Protein AF-A0A1C5QU44-F1 (afdb_monomer_lite)

pLDDT: mean 76.38, std 22.21, range [32.97, 97.38]

Secondary structure (DSSP, 8-state):
--GGGSPPEEEEEEESS-SSSS--SEEEEE-B-SS-TT-B----EEEEEEETT-S-GGGS-HHHHHHHHHHHHTTS--SS-----S----------PPPP---

Sequence (103 aa):
MDFNALGDTYIIIIAPFDLFGEGRYQYTFEMRCKENPEISLEDGAVRIFLNTRSQNPQDVSPELVELLSFIEHTNQTPADGTAQRSGNFSGRYHRSSPVKKSG

Structure (mmCIF, N/CA/C/O backbone):
data_AF-A0A1C5QU44-F1
#
_entry.id   AF-A0A1C5QU44-F1
#
loop_
_atom_site.group_PDB
_atom_site.id
_atom_site.type_symbol
_atom_site.label_atom_id
_atom_site.label_alt_id
_atom_site.label_comp_id
_atom_site.label_asym_id
_atom_site.label_entity_id
_atom_site.label_seq_id
_atom_site.pdbx_PDB_ins_code
_atom_site.Cartn_x
_atom_site.Cartn_y
_atom_site.Cartn_z
_atom_site.occupancy
_atom_site.B_iso_or_equiv
_atom_site.auth_seq_id
_atom_site.auth_comp_id
_atom_site.auth_asym_id
_atom_site.auth_atom_id
_atom_site.pdbx_PDB_model_num
ATOM 1 N N . MET A 1 1 ? -22.433 -0.679 16.951 1.00 51.59 1 MET A N 1
ATOM 2 C CA . MET A 1 1 ? -22.301 -0.846 15.491 1.00 51.59 1 MET A CA 1
ATOM 3 C C . MET A 1 1 ? -21.064 -1.684 15.299 1.00 51.59 1 MET A C 1
ATOM 5 O O . MET A 1 1 ? -20.034 -1.294 15.830 1.00 51.59 1 MET A O 1
ATOM 9 N N . ASP A 1 2 ? -21.197 -2.855 14.690 1.00 58.00 2 ASP A N 1
ATOM 10 C CA . ASP A 1 2 ? -20.045 -3.703 14.395 1.00 58.00 2 ASP A CA 1
ATOM 11 C C . ASP A 1 2 ? -19.457 -3.228 13.066 1.00 58.00 2 ASP A C 1
ATOM 13 O O . ASP A 1 2 ? -20.002 -3.519 12.002 1.00 58.00 2 ASP A O 1
ATOM 17 N N . PHE A 1 3 ? -18.430 -2.379 13.130 1.00 57.16 3 PHE A N 1
ATOM 18 C CA . PHE A 1 3 ? -17.784 -1.843 11.929 1.00 57.16 3 PHE A CA 1
ATOM 19 C C . PHE A 1 3 ? -17.030 -2.932 11.148 1.00 57.16 3 PHE A C 1
ATOM 21 O O . PHE A 1 3 ? -16.823 -2.764 9.951 1.00 57.16 3 PHE A O 1
ATOM 28 N N . ASN A 1 4 ? -16.771 -4.089 11.773 1.00 57.12 4 ASN A N 1
ATOM 29 C CA . ASN A 1 4 ? -16.200 -5.276 11.131 1.00 57.12 4 ASN A CA 1
ATOM 30 C C . ASN A 1 4 ? -17.175 -5.976 10.166 1.00 57.12 4 ASN A C 1
ATOM 32 O O . ASN A 1 4 ? -16.798 -6.912 9.467 1.00 57.12 4 ASN A O 1
ATOM 36 N N . ALA A 1 5 ? -18.453 -5.575 10.142 1.00 57.09 5 ALA A N 1
ATOM 37 C CA . ALA A 1 5 ? -19.452 -6.158 9.245 1.00 57.09 5 ALA A CA 1
ATOM 38 C C . ALA A 1 5 ? -19.367 -5.620 7.801 1.00 57.09 5 ALA A C 1
ATOM 40 O O . ALA A 1 5 ? -20.082 -6.109 6.922 1.00 57.09 5 ALA A O 1
ATOM 41 N N . LEU A 1 6 ? -18.528 -4.610 7.544 1.00 62.38 6 LEU A N 1
ATOM 42 C CA . LEU A 1 6 ? -18.171 -4.173 6.196 1.00 62.38 6 LEU A CA 1
ATOM 43 C C . LEU A 1 6 ? -17.055 -5.093 5.689 1.00 62.38 6 LEU A C 1
ATOM 45 O O . LEU A 1 6 ? -16.002 -5.186 6.304 1.00 62.38 6 LEU A O 1
ATOM 49 N N . GLY A 1 7 ? -17.309 -5.831 4.606 1.00 69.94 7 GLY A N 1
ATOM 50 C CA . GLY A 1 7 ? -16.328 -6.776 4.068 1.00 69.94 7 GLY A CA 1
ATOM 51 C C . GLY A 1 7 ? -15.039 -6.090 3.610 1.00 69.94 7 GLY A C 1
ATOM 52 O O . GLY A 1 7 ? -15.071 -4.938 3.163 1.00 69.94 7 GLY A O 1
ATOM 53 N N . ASP A 1 8 ? -13.931 -6.832 3.670 1.00 82.62 8 ASP A N 1
ATOM 54 C CA . ASP A 1 8 ? -12.615 -6.366 3.231 1.00 82.62 8 ASP A CA 1
ATOM 55 C C . ASP A 1 8 ? -12.702 -5.738 1.834 1.00 82.62 8 ASP A C 1
ATOM 57 O O . ASP A 1 8 ? -13.075 -6.385 0.849 1.00 82.62 8 ASP A O 1
ATOM 61 N N . THR A 1 9 ? -12.382 -4.448 1.748 1.00 87.75 9 THR A N 1
ATOM 62 C CA . THR A 1 9 ? -12.519 -3.658 0.524 1.00 87.75 9 THR A CA 1
ATOM 63 C C . THR A 1 9 ? -11.172 -3.071 0.147 1.00 87.75 9 THR A C 1
ATOM 65 O O . THR A 1 9 ? -10.630 -2.227 0.858 1.00 87.75 9 THR A O 1
ATOM 68 N N . TYR A 1 10 ? -10.663 -3.465 -1.020 1.00 91.62 10 TYR A N 1
ATOM 69 C CA . TYR A 1 10 ? -9.398 -2.974 -1.557 1.00 91.62 10 TYR A CA 1
ATOM 70 C C . TYR A 1 10 ? -9.638 -2.035 -2.736 1.00 91.62 10 TYR A C 1
ATOM 72 O O . TYR A 1 10 ? -10.233 -2.418 -3.743 1.00 91.62 10 TYR A O 1
ATOM 80 N N . ILE A 1 11 ? -9.129 -0.810 -2.636 1.00 93.62 11 ILE A N 1
ATOM 81 C CA . ILE A 1 11 ? -9.081 0.142 -3.749 1.00 93.62 11 ILE A CA 1
ATOM 82 C C . ILE A 1 11 ? -7.626 0.265 -4.186 1.00 93.62 11 ILE A C 1
ATOM 84 O O . ILE A 1 11 ? -6.798 0.767 -3.428 1.00 93.62 11 ILE A O 1
ATOM 88 N N . ILE A 1 12 ? -7.324 -0.176 -5.408 1.00 96.38 12 ILE A N 1
ATOM 89 C CA . ILE A 1 12 ? -5.985 -0.083 -5.997 1.00 96.38 12 ILE A CA 1
ATOM 90 C C . ILE A 1 12 ? -5.976 1.042 -7.029 1.00 96.38 12 ILE A C 1
ATOM 92 O O . ILE A 1 12 ? -6.750 1.028 -7.985 1.00 96.38 12 ILE A O 1
ATOM 96 N N . ILE A 1 13 ? -5.087 2.012 -6.839 1.00 96.88 13 ILE A N 1
ATOM 97 C CA . ILE A 1 13 ? -4.873 3.138 -7.746 1.00 96.88 13 ILE A CA 1
ATOM 98 C C . ILE A 1 13 ? -3.469 3.009 -8.318 1.00 96.88 13 ILE A C 1
ATOM 100 O O . ILE A 1 13 ? -2.500 2.961 -7.568 1.00 96.88 13 ILE A O 1
ATOM 104 N N . ILE A 1 14 ? -3.356 2.971 -9.643 1.00 95.69 14 ILE A N 1
ATOM 105 C CA . ILE A 1 14 ? -2.074 2.886 -10.346 1.00 95.69 14 ILE A CA 1
ATOM 106 C C . ILE A 1 14 ? -1.813 4.231 -11.014 1.00 95.69 14 ILE A C 1
ATOM 108 O O . ILE A 1 14 ? -2.650 4.713 -11.777 1.00 95.69 14 ILE A O 1
ATOM 112 N N . ALA A 1 15 ? -0.670 4.843 -10.714 1.00 95.38 15 ALA A N 1
ATOM 113 C CA . ALA A 1 15 ? -0.301 6.162 -11.204 1.00 95.38 15 ALA A CA 1
ATOM 114 C C . ALA A 1 15 ? 1.083 6.144 -11.875 1.00 95.38 15 ALA A C 1
ATOM 116 O O . ALA A 1 15 ? 2.007 5.506 -11.363 1.00 95.38 15 ALA A O 1
ATOM 117 N N . PRO A 1 16 ? 1.267 6.905 -12.972 1.00 93.94 16 PRO A N 1
ATOM 118 C CA . PRO A 1 16 ? 2.556 7.052 -13.639 1.00 93.94 16 PRO A CA 1
ATOM 119 C C . PRO A 1 16 ? 3.481 8.069 -12.952 1.00 93.94 16 PRO A C 1
ATOM 121 O O . PRO A 1 16 ? 4.374 8.647 -13.569 1.00 93.94 16 PRO A O 1
ATOM 124 N N . PHE A 1 17 ? 3.239 8.377 -11.683 1.00 93.62 17 PHE A N 1
ATOM 125 C CA . PHE A 1 17 ? 4.030 9.311 -10.896 1.00 93.62 17 PHE A CA 1
ATOM 126 C C . PHE A 1 17 ? 3.846 9.028 -9.410 1.00 93.62 17 PHE A C 1
ATOM 128 O O . PHE A 1 17 ? 2.884 8.386 -8.986 1.00 93.62 17 PHE A O 1
ATOM 135 N N . ASP A 1 18 ? 4.783 9.537 -8.621 1.00 94.44 18 ASP A N 1
ATOM 136 C CA . ASP A 1 18 ? 4.734 9.429 -7.175 1.00 94.44 18 ASP A CA 1
ATOM 137 C C . ASP A 1 18 ? 3.714 10.415 -6.591 1.00 94.44 18 ASP A C 1
ATOM 139 O O . ASP A 1 18 ? 3.896 11.630 -6.661 1.00 94.44 18 ASP A O 1
ATOM 143 N N . LEU A 1 19 ? 2.632 9.881 -6.024 1.00 93.44 19 LEU A N 1
ATOM 144 C CA . LEU A 1 19 ? 1.560 10.668 -5.414 1.00 93.44 19 LEU A CA 1
ATOM 145 C C . LEU A 1 19 ? 1.953 11.302 -4.075 1.00 93.44 19 LEU A C 1
ATOM 147 O O . LEU A 1 19 ? 1.331 12.286 -3.678 1.00 93.44 19 LEU A O 1
ATOM 151 N N . PHE A 1 20 ? 2.951 10.750 -3.381 1.00 95.06 20 PHE A N 1
ATOM 152 C CA . PHE A 1 20 ? 3.297 11.149 -2.012 1.00 95.06 20 PHE A CA 1
ATOM 153 C C . PHE A 1 20 ? 4.737 11.654 -1.871 1.00 95.06 20 PHE A C 1
ATOM 155 O O . PHE A 1 20 ? 5.062 12.262 -0.858 1.00 95.06 20 PHE A O 1
ATOM 162 N N . GLY A 1 21 ? 5.577 11.462 -2.888 1.00 94.00 21 GLY A N 1
ATOM 163 C CA . GLY A 1 21 ? 6.929 12.023 -2.965 1.00 94.00 21 GLY A CA 1
ATOM 164 C C . GLY A 1 21 ? 7.994 11.249 -2.183 1.00 94.00 21 GLY A C 1
ATOM 165 O O . GLY A 1 21 ? 9.084 11.773 -1.972 1.00 94.00 21 GLY A O 1
ATOM 166 N N . GLU A 1 22 ? 7.702 10.017 -1.763 1.00 93.25 22 GLU A N 1
ATOM 167 C CA . GLU A 1 22 ? 8.611 9.181 -0.953 1.00 93.25 22 GLU A CA 1
ATOM 168 C C . GLU A 1 22 ? 9.394 8.145 -1.786 1.00 93.25 22 GLU A C 1
ATOM 170 O O . GLU A 1 22 ? 10.121 7.316 -1.243 1.00 93.25 22 GLU A O 1
ATOM 175 N N . GLY A 1 23 ? 9.220 8.132 -3.107 1.00 92.75 23 GLY A N 1
ATOM 176 C CA . GLY A 1 23 ? 9.919 7.239 -4.027 1.00 92.75 23 GLY A CA 1
ATOM 177 C C . GLY A 1 23 ? 9.594 5.757 -3.823 1.00 92.75 23 GLY A C 1
ATOM 178 O O . GLY A 1 23 ? 10.477 4.916 -4.003 1.00 92.75 23 GLY A O 1
ATOM 179 N N . ARG A 1 24 ? 8.363 5.408 -3.417 1.00 93.81 24 ARG A N 1
ATOM 180 C CA . ARG A 1 24 ? 7.946 4.010 -3.191 1.00 93.81 24 ARG A CA 1
ATOM 181 C C . ARG A 1 24 ? 7.143 3.465 -4.361 1.00 93.81 24 ARG A C 1
ATOM 183 O O . ARG A 1 24 ? 6.418 4.196 -5.029 1.00 93.81 24 ARG A O 1
ATOM 190 N N . TYR A 1 25 ? 7.276 2.159 -4.597 1.00 95.50 25 TYR A N 1
ATOM 191 C CA . TYR A 1 25 ? 6.429 1.428 -5.547 1.00 95.50 25 TYR A CA 1
ATOM 192 C C . TYR A 1 25 ? 4.995 1.282 -5.045 1.00 95.50 25 TYR A C 1
ATOM 194 O O . TYR A 1 25 ? 4.071 1.297 -5.850 1.00 95.50 25 TYR A O 1
ATOM 202 N N . GLN A 1 26 ? 4.821 1.153 -3.729 1.00 95.69 26 GLN A N 1
ATOM 203 C CA . GLN A 1 26 ? 3.539 0.897 -3.097 1.00 95.69 26 GLN A CA 1
ATOM 204 C C . GLN A 1 26 ? 3.371 1.757 -1.846 1.00 95.69 26 GLN A C 1
ATOM 206 O O . GLN A 1 26 ? 4.276 1.852 -1.016 1.00 95.69 26 GLN A O 1
ATOM 211 N N . TYR A 1 27 ? 2.174 2.314 -1.691 1.00 96.31 27 TYR A N 1
ATOM 212 C CA . TYR A 1 27 ? 1.694 2.912 -0.453 1.00 96.31 27 TYR A CA 1
ATOM 213 C C . TYR A 1 27 ? 0.397 2.227 -0.049 1.00 96.31 27 TYR A C 1
ATOM 215 O O . TYR A 1 27 ? -0.546 2.195 -0.837 1.00 96.31 27 TYR A O 1
AT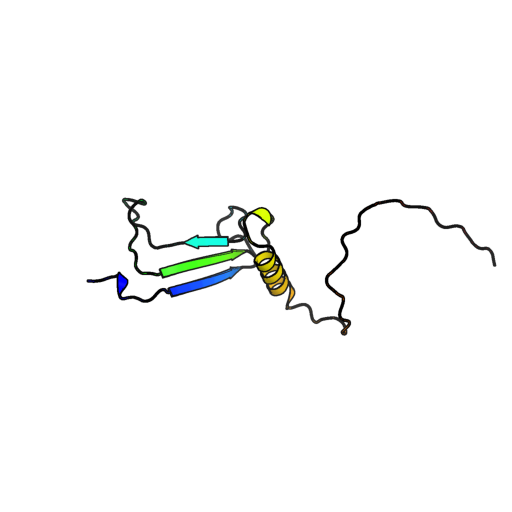OM 223 N N . THR A 1 28 ? 0.341 1.711 1.173 1.00 95.50 28 THR A N 1
ATOM 224 C CA . THR A 1 28 ? -0.866 1.098 1.732 1.00 95.50 28 THR A CA 1
ATOM 225 C C . THR A 1 28 ? -1.404 1.988 2.839 1.00 95.50 28 THR A C 1
ATOM 227 O O . THR A 1 28 ? -0.680 2.334 3.772 1.00 95.50 28 THR A O 1
ATOM 230 N N . PHE A 1 29 ? -2.677 2.350 2.738 1.00 94.38 29 PHE A N 1
ATOM 231 C CA . PHE A 1 29 ? -3.381 3.156 3.721 1.00 94.38 29 PHE A CA 1
ATOM 232 C C . PHE A 1 29 ? -4.574 2.394 4.277 1.00 94.38 29 PHE A C 1
ATOM 234 O O . PHE A 1 29 ? -5.336 1.773 3.537 1.00 94.38 29 PHE A O 1
ATOM 241 N N . GLU A 1 30 ? -4.754 2.539 5.582 1.00 92.81 30 GLU A N 1
ATOM 242 C CA . GLU A 1 30 ? -5.889 2.049 6.359 1.00 92.81 30 GLU A CA 1
ATOM 243 C C . GLU A 1 30 ? -6.489 3.228 7.128 1.00 92.81 30 GLU A C 1
ATOM 245 O O . GLU A 1 30 ? -5.830 4.258 7.332 1.00 92.81 30 GLU A O 1
ATOM 250 N N . MET A 1 31 ? -7.736 3.084 7.569 1.00 90.00 31 MET A N 1
ATOM 251 C CA . MET A 1 31 ? -8.429 4.109 8.344 1.00 90.00 31 MET A CA 1
ATOM 252 C C . MET A 1 31 ? -7.890 4.153 9.781 1.00 90.00 31 MET A C 1
ATOM 254 O O . MET A 1 31 ? -8.248 3.334 10.624 1.00 90.00 31 MET A O 1
ATOM 258 N N . ARG A 1 32 ? -7.033 5.139 10.068 1.00 91.94 32 ARG A N 1
ATOM 259 C CA . ARG A 1 32 ? -6.507 5.420 11.415 1.00 91.94 32 ARG A CA 1
ATOM 260 C C . ARG A 1 32 ? -7.160 6.656 12.027 1.00 91.94 32 ARG A C 1
ATOM 262 O O . ARG A 1 32 ? -7.493 7.609 11.318 1.00 91.94 32 ARG A O 1
ATOM 269 N N . CYS A 1 33 ? -7.319 6.648 13.349 1.00 92.50 33 CYS A N 1
ATOM 270 C CA . CYS A 1 33 ? -7.773 7.812 14.104 1.00 92.50 33 CYS A CA 1
ATOM 271 C C . CYS A 1 33 ? -6.742 8.944 13.998 1.00 92.50 33 CYS A C 1
ATOM 273 O O . CYS A 1 33 ? -5.535 8.732 14.112 1.00 92.50 33 CYS A O 1
ATOM 275 N N . LYS A 1 34 ? -7.224 10.168 13.771 1.00 94.44 34 LYS A N 1
ATOM 276 C CA . LYS A 1 34 ? -6.363 11.337 13.575 1.00 94.44 34 LYS A CA 1
ATOM 277 C C . LYS A 1 34 ? -5.756 11.830 14.889 1.00 94.44 34 LYS A C 1
ATOM 279 O O . LYS A 1 34 ? -4.613 12.271 14.909 1.00 94.44 34 LYS A O 1
ATOM 284 N N . GLU A 1 35 ? -6.529 11.784 15.968 1.00 97.19 35 GLU A N 1
ATOM 285 C CA . GLU A 1 35 ? -6.139 12.249 17.299 1.00 97.19 35 GLU A CA 1
ATOM 286 C C . GLU A 1 35 ? -5.199 11.260 17.998 1.00 97.19 35 GLU A C 1
ATOM 288 O O . GLU A 1 35 ? -4.341 11.673 18.776 1.00 97.19 35 GLU A O 1
ATOM 293 N N . ASN A 1 36 ? -5.351 9.964 17.712 1.00 95.19 36 ASN A N 1
ATOM 294 C CA . ASN A 1 36 ? -4.487 8.904 18.216 1.00 95.19 36 ASN A CA 1
ATOM 295 C C . ASN A 1 36 ? -4.195 7.870 17.107 1.00 95.19 36 ASN A C 1
ATOM 297 O O . ASN A 1 36 ? -4.986 6.941 16.927 1.00 95.19 36 ASN A O 1
ATOM 301 N N . PRO A 1 37 ? -3.066 8.001 16.383 1.00 91.31 37 PRO A N 1
ATOM 302 C CA . PRO A 1 37 ? -2.711 7.130 15.257 1.00 91.31 37 PRO A CA 1
ATOM 303 C C . PRO A 1 37 ? -2.541 5.643 15.596 1.00 91.31 37 PRO A C 1
ATOM 305 O O . PRO A 1 37 ? -2.563 4.817 14.686 1.00 91.31 37 PRO A O 1
ATOM 308 N N . GLU A 1 38 ? -2.400 5.298 16.880 1.00 93.88 38 GLU A N 1
ATOM 309 C CA . GLU A 1 38 ? -2.329 3.907 17.347 1.00 93.88 38 GLU A CA 1
ATOM 310 C C . GLU A 1 38 ? -3.691 3.192 17.290 1.00 93.88 38 GLU A C 1
ATOM 312 O O . GLU A 1 38 ? -3.760 1.973 17.422 1.00 93.88 38 GLU A O 1
ATOM 317 N N . ILE A 1 39 ? -4.789 3.934 17.094 1.00 91.88 39 ILE A N 1
ATOM 318 C CA . ILE A 1 39 ? -6.146 3.385 17.000 1.00 91.88 39 ILE A CA 1
ATOM 319 C C . ILE A 1 39 ? -6.553 3.259 15.526 1.00 91.88 39 ILE A C 1
ATOM 321 O O . ILE A 1 39 ? -6.620 4.253 14.796 1.00 91.88 39 ILE A O 1
ATOM 325 N N . SER A 1 40 ? -6.880 2.035 15.105 1.00 88.00 40 SER A N 1
ATOM 326 C CA . SER A 1 40 ? -7.474 1.726 13.797 1.00 88.00 40 SER A CA 1
ATOM 327 C C . SER A 1 40 ? -8.999 1.622 13.899 1.00 88.00 40 SER A C 1
ATOM 329 O O . SER A 1 40 ? -9.522 1.221 14.937 1.00 88.00 40 SER A O 1
ATOM 331 N N . LEU A 1 41 ? -9.717 1.987 12.831 1.00 86.31 41 LEU A N 1
ATOM 332 C CA . LEU A 1 41 ? -11.173 1.801 12.742 1.00 86.31 41 LEU A CA 1
ATOM 333 C C . LEU A 1 41 ? -11.564 0.338 12.437 1.00 86.31 41 LEU A C 1
ATOM 335 O O . LEU A 1 41 ? -12.719 -0.019 12.644 1.00 86.31 41 LEU A O 1
ATOM 339 N N . GLU A 1 42 ? -10.608 -0.485 11.979 1.00 84.81 42 GLU A N 1
ATOM 340 C CA . GLU A 1 42 ? -10.773 -1.918 11.649 1.00 84.81 42 GLU A CA 1
ATOM 341 C C . GLU A 1 42 ? -11.963 -2.224 10.710 1.00 84.81 42 GLU A C 1
ATOM 343 O O . GLU A 1 42 ? -12.554 -3.294 10.746 1.00 84.81 42 GLU A O 1
ATOM 348 N N . ASP A 1 43 ? -12.301 -1.303 9.804 1.00 85.44 43 ASP A N 1
ATOM 349 C CA . ASP A 1 43 ? -13.446 -1.412 8.883 1.00 85.44 43 ASP A CA 1
ATOM 350 C C . ASP A 1 43 ? -13.161 -2.210 7.593 1.00 85.44 43 ASP A C 1
ATOM 352 O O . ASP A 1 43 ? -13.932 -2.139 6.635 1.00 85.44 43 ASP A O 1
ATOM 356 N N . GLY A 1 44 ? -12.027 -2.917 7.533 1.00 85.75 44 GLY A N 1
ATOM 357 C CA . GLY A 1 44 ? -11.593 -3.698 6.367 1.00 85.75 44 GLY A CA 1
ATOM 358 C C . GLY A 1 44 ? -11.232 -2.867 5.124 1.00 85.75 44 GLY A C 1
ATOM 359 O O . GLY A 1 44 ? -10.893 -3.435 4.083 1.00 85.75 44 GLY A O 1
ATOM 360 N N . ALA A 1 45 ? -11.290 -1.530 5.182 1.00 89.81 45 ALA A N 1
ATOM 361 C CA . ALA A 1 45 ? -11.039 -0.674 4.027 1.00 89.81 45 ALA A CA 1
ATOM 362 C C . ALA A 1 45 ? -9.539 -0.386 3.845 1.00 89.81 45 ALA A C 1
ATOM 364 O O . ALA A 1 45 ? -8.919 0.350 4.619 1.00 89.81 45 ALA A O 1
ATOM 365 N N . VAL A 1 46 ? -8.968 -0.893 2.750 1.00 93.19 46 VAL A N 1
ATOM 366 C CA . VAL A 1 46 ? -7.557 -0.714 2.390 1.00 93.19 46 VAL A CA 1
ATOM 367 C C . VAL A 1 46 ? -7.433 0.026 1.060 1.00 93.19 46 VAL A C 1
ATOM 369 O O . VAL A 1 46 ? -8.037 -0.334 0.047 1.00 93.19 46 VAL A O 1
ATOM 372 N N . ARG A 1 47 ? -6.607 1.073 1.035 1.00 95.31 47 ARG A N 1
ATOM 373 C CA . ARG A 1 47 ? -6.275 1.831 -0.181 1.00 95.31 47 ARG A CA 1
ATOM 374 C C . ARG A 1 47 ? -4.814 1.607 -0.531 1.00 95.31 47 ARG A C 1
ATOM 376 O O . ARG A 1 47 ? -3.936 1.924 0.266 1.00 95.31 47 ARG A O 1
ATOM 383 N N . ILE A 1 48 ? -4.561 1.080 -1.721 1.00 96.75 48 ILE A N 1
ATOM 384 C CA . ILE A 1 48 ? -3.220 0.798 -2.226 1.00 96.75 48 ILE A CA 1
ATOM 385 C C . ILE A 1 48 ? -2.946 1.727 -3.404 1.00 96.75 48 ILE A C 1
ATOM 387 O O . ILE A 1 48 ? -3.685 1.730 -4.385 1.00 96.75 48 ILE A O 1
ATOM 391 N N . PHE A 1 49 ? -1.871 2.502 -3.321 1.00 97.38 49 PHE A N 1
ATOM 392 C CA . PHE A 1 49 ? -1.382 3.326 -4.421 1.00 97.38 49 PHE A CA 1
ATOM 393 C C . PHE A 1 49 ? -0.105 2.715 -4.975 1.00 97.38 49 PHE A C 1
ATOM 395 O O . PHE A 1 49 ? 0.842 2.489 -4.223 1.00 97.38 49 PHE A O 1
ATOM 402 N N . LEU A 1 50 ? -0.080 2.468 -6.280 1.00 97.19 50 LEU A N 1
ATOM 403 C CA . LEU A 1 50 ? 1.052 1.904 -6.996 1.00 97.19 50 LEU A CA 1
ATOM 404 C C . LEU A 1 50 ? 1.649 2.945 -7.944 1.00 97.19 50 LEU A C 1
ATOM 406 O O . LEU A 1 50 ? 0.935 3.543 -8.747 1.00 97.19 50 LEU A O 1
ATOM 410 N N . ASN A 1 51 ? 2.961 3.142 -7.855 1.00 96.06 51 ASN A N 1
ATOM 411 C CA . ASN A 1 51 ? 3.721 4.065 -8.694 1.00 96.06 51 ASN A CA 1
ATOM 412 C C . ASN A 1 51 ? 4.538 3.272 -9.719 1.00 96.06 51 ASN A C 1
ATOM 414 O O . ASN A 1 51 ? 5.466 2.550 -9.349 1.00 96.06 51 ASN A O 1
ATOM 418 N N . THR A 1 52 ? 4.230 3.433 -11.006 1.00 94.81 52 THR A N 1
ATOM 419 C CA . THR A 1 52 ? 4.899 2.681 -12.083 1.00 94.81 52 THR A CA 1
ATOM 420 C C . THR A 1 52 ? 6.339 3.124 -12.350 1.00 94.81 52 THR A C 1
ATOM 422 O O . THR A 1 52 ? 7.086 2.401 -13.005 1.00 94.81 52 THR A O 1
ATOM 425 N N . ARG A 1 53 ? 6.757 4.291 -11.841 1.00 91.94 53 ARG A N 1
ATOM 426 C CA . ARG A 1 53 ? 8.067 4.908 -12.128 1.00 91.94 53 ARG A CA 1
ATOM 427 C C . ARG A 1 53 ? 9.004 4.968 -10.922 1.00 91.94 53 ARG A C 1
ATOM 429 O O . ARG A 1 53 ? 9.977 5.723 -10.929 1.00 91.94 53 ARG A O 1
ATOM 436 N N . SER A 1 54 ? 8.708 4.214 -9.868 1.00 88.00 54 SER A N 1
ATOM 437 C CA . SER A 1 54 ? 9.554 4.181 -8.676 1.00 88.00 54 SER A CA 1
ATOM 438 C C . SER A 1 54 ? 10.927 3.545 -8.952 1.00 88.00 54 SER A C 1
ATOM 440 O O . SER A 1 54 ? 11.086 2.71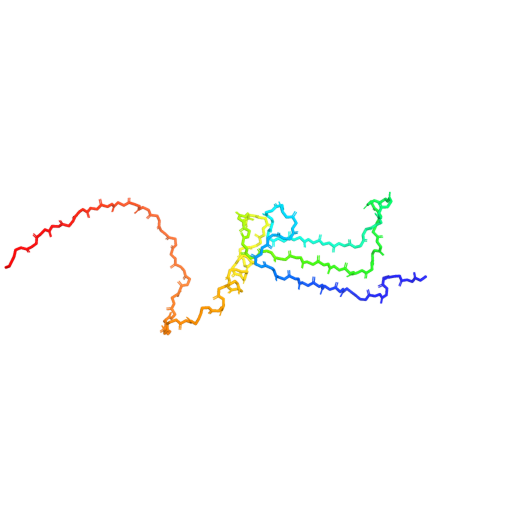4 -9.845 1.00 88.00 54 SER A O 1
ATOM 442 N N . GLN A 1 55 ? 11.946 3.934 -8.183 1.00 81.75 55 GLN A N 1
ATOM 443 C CA . GLN A 1 55 ? 13.346 3.529 -8.398 1.00 81.75 55 GLN A CA 1
ATOM 444 C C . GLN A 1 55 ? 13.878 2.568 -7.321 1.00 81.75 55 GLN A C 1
ATOM 446 O O . GLN A 1 55 ? 15.048 2.197 -7.361 1.00 81.75 55 GLN A O 1
ATOM 451 N N . ASN A 1 56 ? 13.015 2.115 -6.401 1.00 84.75 56 ASN A N 1
ATOM 452 C CA . ASN A 1 56 ? 13.377 1.263 -5.260 1.00 84.75 56 ASN A CA 1
ATOM 453 C C . ASN A 1 56 ? 12.761 -0.151 -5.355 1.00 84.75 56 ASN A C 1
ATOM 455 O O . ASN A 1 56 ? 11.859 -0.483 -4.587 1.00 84.75 56 ASN A O 1
ATOM 459 N N . PRO A 1 57 ? 13.206 -1.009 -6.294 1.00 80.75 57 PRO A N 1
ATOM 460 C CA . PRO A 1 57 ? 12.574 -2.308 -6.550 1.00 80.75 57 PRO A CA 1
ATOM 461 C C . PRO A 1 57 ? 12.807 -3.345 -5.442 1.00 80.75 57 PRO A C 1
ATOM 463 O O . PRO A 1 57 ? 12.185 -4.395 -5.470 1.00 80.75 57 PRO A O 1
ATOM 466 N N . GLN A 1 58 ? 13.695 -3.075 -4.478 1.00 85.81 58 GLN A N 1
ATOM 467 C CA . GLN A 1 58 ? 13.981 -3.991 -3.364 1.00 85.81 58 GLN A CA 1
ATOM 468 C C . GLN A 1 58 ? 12.859 -4.029 -2.313 1.00 85.81 58 GLN A C 1
ATOM 470 O O . GLN A 1 58 ? 12.806 -4.960 -1.514 1.00 85.81 58 GLN A O 1
ATOM 475 N N . ASP A 1 59 ? 11.963 -3.037 -2.322 1.00 85.50 59 ASP A N 1
ATOM 476 C CA . ASP A 1 59 ? 10.883 -2.895 -1.337 1.00 85.50 59 ASP A CA 1
ATOM 477 C C . ASP A 1 59 ? 9.624 -3.701 -1.706 1.00 85.50 59 ASP A C 1
ATOM 479 O O . ASP A 1 59 ? 8.662 -3.744 -0.939 1.00 85.50 59 ASP A O 1
ATOM 483 N N . VAL A 1 60 ? 9.598 -4.308 -2.894 1.00 92.81 60 VAL A N 1
ATOM 484 C CA . VAL A 1 60 ? 8.442 -5.023 -3.446 1.00 92.81 60 VAL A CA 1
ATOM 485 C C . VAL A 1 60 ? 8.879 -6.273 -4.204 1.00 92.81 60 VAL A C 1
ATOM 487 O O . VAL A 1 60 ? 10.060 -6.475 -4.481 1.00 92.81 60 VAL A O 1
ATOM 490 N N . SER A 1 61 ? 7.922 -7.135 -4.543 1.00 94.62 61 SER A N 1
ATOM 491 C CA . SER A 1 61 ? 8.230 -8.344 -5.301 1.00 94.62 61 SER A CA 1
ATOM 492 C C . SER A 1 61 ? 8.637 -8.007 -6.749 1.00 94.62 61 SER A C 1
ATOM 494 O O . SER A 1 61 ? 8.101 -7.055 -7.333 1.00 94.62 61 SER A O 1
ATOM 496 N N . PRO A 1 62 ? 9.550 -8.782 -7.366 1.00 93.12 62 PRO A N 1
ATOM 497 C CA . PRO A 1 62 ? 9.923 -8.600 -8.770 1.00 93.12 62 PRO A CA 1
ATOM 498 C C . PRO A 1 62 ? 8.725 -8.651 -9.726 1.00 93.12 62 PRO A C 1
ATOM 500 O O . PRO A 1 62 ? 8.686 -7.914 -10.707 1.00 93.12 6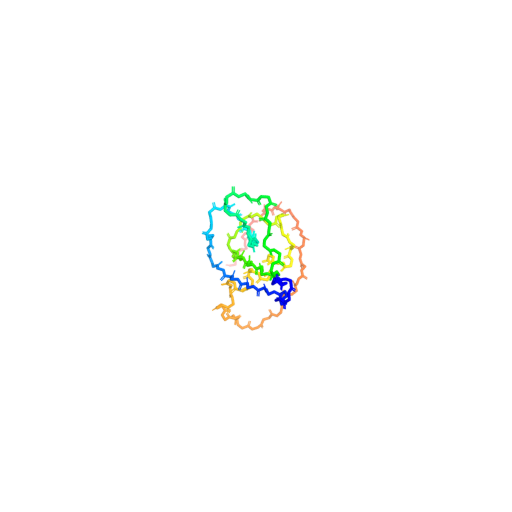2 PRO A O 1
ATOM 503 N N . GLU A 1 63 ? 7.726 -9.478 -9.416 1.00 95.19 63 GLU A N 1
ATOM 504 C CA . GLU A 1 63 ? 6.504 -9.635 -10.208 1.00 95.19 63 GLU A CA 1
ATOM 505 C C . GLU A 1 63 ? 5.662 -8.353 -10.205 1.00 95.19 63 GLU A C 1
ATOM 507 O O . GLU A 1 63 ? 5.099 -7.982 -11.235 1.00 95.19 63 GLU A O 1
ATOM 512 N N . LEU A 1 64 ? 5.599 -7.634 -9.075 1.00 94.69 64 LEU A N 1
ATOM 513 C CA . LEU A 1 64 ? 4.921 -6.339 -9.015 1.00 94.69 64 LEU A CA 1
ATOM 514 C C . LEU A 1 64 ? 5.657 -5.290 -9.860 1.00 94.69 64 LEU A C 1
ATOM 516 O O . LEU A 1 64 ? 5.016 -4.512 -10.565 1.00 94.69 64 LEU A O 1
ATOM 520 N N . VAL A 1 65 ? 6.992 -5.286 -9.834 1.00 94.38 65 VAL A N 1
ATOM 521 C CA . VAL A 1 65 ? 7.798 -4.387 -10.678 1.00 94.38 65 VAL A CA 1
ATOM 522 C C . VAL A 1 65 ? 7.549 -4.669 -12.161 1.00 94.38 65 VAL A C 1
ATOM 524 O O . VAL A 1 65 ? 7.330 -3.738 -12.938 1.00 94.38 65 VAL A O 1
ATOM 527 N N . GLU A 1 66 ? 7.536 -5.943 -12.558 1.00 93.31 66 GLU A N 1
ATOM 528 C CA . GLU A 1 66 ? 7.257 -6.355 -13.936 1.00 93.31 66 GLU A CA 1
ATOM 529 C C . GLU A 1 66 ? 5.843 -5.955 -14.374 1.00 93.31 66 GLU A C 1
ATOM 531 O O . GLU A 1 66 ? 5.678 -5.358 -15.440 1.00 93.31 66 GLU A O 1
ATOM 536 N N . LEU A 1 67 ? 4.835 -6.196 -13.531 1.00 93.94 67 LEU A N 1
ATOM 537 C CA . LEU A 1 67 ? 3.453 -5.797 -13.795 1.00 93.94 67 LEU A CA 1
ATOM 538 C C . LEU A 1 67 ? 3.327 -4.282 -14.000 1.00 93.94 67 LEU A C 1
ATOM 540 O O . LEU A 1 67 ? 2.691 -3.836 -14.953 1.00 93.94 67 LEU A O 1
ATOM 544 N N . LEU A 1 68 ? 3.935 -3.483 -13.123 1.00 94.31 68 LEU A N 1
ATOM 545 C CA . LEU A 1 68 ? 3.868 -2.024 -13.207 1.00 94.31 68 LEU A CA 1
ATOM 546 C C . LEU A 1 68 ? 4.611 -1.480 -14.430 1.00 94.31 68 LEU A C 1
ATOM 548 O O . LEU A 1 68 ? 4.115 -0.562 -15.085 1.00 94.31 68 LEU A O 1
ATOM 552 N N . SER A 1 69 ? 5.747 -2.087 -14.778 1.00 92.44 69 SER A N 1
ATOM 553 C CA . SER A 1 69 ? 6.466 -1.789 -16.016 1.00 92.44 69 SER A CA 1
ATOM 554 C C . SER A 1 69 ? 5.612 -2.109 -17.244 1.00 92.44 69 SER A C 1
ATOM 556 O O . SER A 1 69 ? 5.503 -1.285 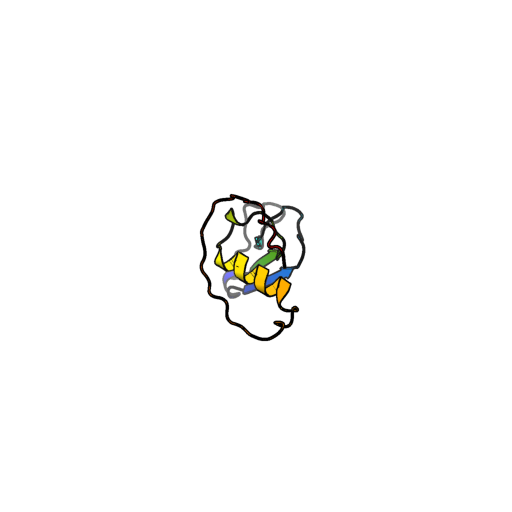-18.150 1.00 92.44 69 SER A O 1
ATOM 558 N N . PHE A 1 70 ? 4.943 -3.263 -17.268 1.00 92.94 70 PHE A N 1
ATOM 559 C CA . PHE A 1 70 ? 4.031 -3.612 -18.352 1.00 92.94 70 PHE A CA 1
ATOM 560 C C . PHE A 1 70 ? 2.908 -2.577 -18.489 1.00 92.94 70 PHE A C 1
ATOM 562 O O . PHE A 1 70 ? 2.716 -2.038 -19.577 1.00 92.94 70 PHE A O 1
ATOM 569 N N . ILE A 1 71 ? 2.222 -2.242 -17.389 1.00 91.94 71 ILE A N 1
ATOM 570 C CA . ILE A 1 71 ? 1.116 -1.270 -17.375 1.00 91.94 71 ILE A CA 1
ATOM 571 C C . ILE A 1 71 ? 1.552 0.085 -17.948 1.00 91.94 71 ILE A C 1
ATOM 573 O O . ILE A 1 71 ? 0.857 0.616 -18.814 1.00 91.94 71 ILE A O 1
ATOM 577 N N . GLU A 1 72 ? 2.715 0.604 -17.547 1.00 91.31 72 GLU A N 1
ATOM 578 C CA . GLU A 1 72 ? 3.264 1.876 -18.045 1.00 91.31 72 GLU A CA 1
ATOM 579 C C . GLU A 1 72 ? 3.477 1.885 -19.568 1.00 91.31 72 GLU A C 1
ATOM 581 O O . GLU A 1 72 ? 3.239 2.893 -20.235 1.00 91.31 72 GLU A O 1
ATOM 586 N N . HIS A 1 73 ? 3.909 0.754 -20.130 1.00 87.69 73 HIS A N 1
ATOM 587 C CA . HIS A 1 73 ? 4.338 0.653 -21.525 1.00 87.69 73 HIS A CA 1
ATOM 588 C C . HIS A 1 73 ? 3.304 -0.014 -22.447 1.00 87.69 73 HIS A C 1
ATOM 590 O O . HIS A 1 73 ? 3.542 -0.111 -23.648 1.00 87.69 73 HIS A O 1
ATOM 596 N N . THR A 1 74 ? 2.133 -0.421 -21.943 1.00 77.06 74 THR A N 1
ATOM 597 C CA . THR A 1 74 ? 1.084 -1.105 -22.736 1.00 77.06 74 THR A CA 1
ATOM 598 C C . THR A 1 74 ? 0.505 -0.295 -23.904 1.00 77.06 74 THR A C 1
ATOM 600 O O . THR A 1 74 ? -0.088 -0.877 -24.808 1.00 77.06 74 THR A O 1
ATOM 603 N N . ASN A 1 75 ? 0.715 1.026 -23.949 1.00 63.41 75 ASN A N 1
ATOM 604 C CA . ASN A 1 75 ? 0.366 1.862 -25.109 1.00 63.41 75 ASN A CA 1
ATOM 605 C C . ASN A 1 75 ? 1.382 1.771 -26.264 1.00 63.41 75 ASN A C 1
ATOM 607 O O . ASN A 1 75 ? 1.196 2.398 -27.306 1.00 63.41 75 ASN A O 1
ATOM 611 N N . GLN A 1 76 ? 2.465 1.012 -26.100 1.00 60.34 76 GLN A N 1
ATOM 612 C CA . GLN A 1 76 ? 3.363 0.668 -27.191 1.00 60.34 76 GLN A CA 1
ATOM 613 C C . GLN A 1 76 ? 2.755 -0.527 -27.925 1.00 60.34 76 GLN A C 1
ATOM 615 O O . GLN A 1 76 ? 2.817 -1.658 -27.447 1.00 60.34 76 GLN A O 1
ATOM 620 N N . THR A 1 77 ? 2.147 -0.287 -29.092 1.00 52.03 77 THR A N 1
ATOM 621 C CA . THR A 1 77 ? 1.863 -1.367 -30.048 1.00 52.03 77 THR A CA 1
ATOM 622 C C . THR A 1 77 ? 3.139 -2.190 -30.196 1.00 52.03 77 THR A C 1
ATOM 624 O O . THR A 1 77 ? 4.174 -1.593 -30.515 1.00 52.03 77 THR A O 1
ATOM 627 N N . PRO A 1 78 ? 3.109 -3.519 -29.978 1.00 52.78 78 PRO A N 1
ATOM 628 C CA . PRO A 1 78 ? 4.228 -4.358 -30.358 1.00 52.78 78 PRO A CA 1
ATOM 629 C C . PRO A 1 78 ? 4.455 -4.097 -31.844 1.00 52.78 78 PRO A C 1
ATOM 631 O O . PRO A 1 78 ? 3.584 -4.401 -32.658 1.00 52.78 78 PRO A O 1
ATOM 634 N N . ALA A 1 79 ? 5.565 -3.447 -32.188 1.00 49.69 79 ALA A N 1
ATOM 635 C CA . ALA A 1 79 ? 6.007 -3.372 -33.565 1.00 49.69 79 ALA A CA 1
ATOM 636 C C . ALA A 1 79 ? 6.326 -4.812 -33.968 1.00 49.69 79 ALA A C 1
ATOM 638 O O . ALA A 1 79 ? 7.367 -5.331 -33.586 1.00 49.69 79 ALA A O 1
ATOM 639 N N . ASP A 1 80 ? 5.350 -5.440 -34.619 1.00 49.12 80 ASP A N 1
ATOM 640 C CA . ASP A 1 80 ? 5.351 -6.729 -35.297 1.00 49.12 80 ASP A CA 1
ATOM 641 C C . ASP A 1 80 ? 6.010 -7.903 -34.553 1.00 49.12 80 ASP A C 1
ATOM 643 O O . ASP A 1 80 ? 7.206 -7.967 -34.277 1.00 49.12 80 ASP A O 1
ATOM 647 N N . GLY A 1 81 ? 5.169 -8.886 -34.226 1.00 54.44 81 GLY A N 1
ATOM 648 C CA . GLY A 1 81 ? 5.473 -9.948 -33.283 1.00 54.44 81 GLY A CA 1
ATOM 649 C C . GLY A 1 81 ? 6.790 -10.675 -33.529 1.00 54.44 81 GLY A C 1
ATOM 650 O O . GLY A 1 81 ? 6.987 -11.309 -34.556 1.00 54.44 81 GLY A O 1
ATOM 651 N N . THR A 1 82 ? 7.624 -10.724 -32.496 1.00 41.22 82 THR A N 1
ATOM 652 C CA . THR A 1 82 ? 8.409 -11.918 -32.189 1.00 41.22 82 THR A CA 1
ATOM 653 C C . THR A 1 82 ? 8.503 -12.065 -30.677 1.00 41.22 82 THR A C 1
ATOM 655 O O . THR A 1 82 ? 8.890 -11.149 -29.957 1.00 41.22 82 THR A O 1
ATOM 658 N N . ALA A 1 83 ? 8.120 -13.243 -30.190 1.00 55.38 83 ALA A N 1
ATOM 659 C CA . ALA A 1 83 ? 8.397 -13.674 -28.834 1.00 55.38 83 ALA A CA 1
ATOM 660 C C . ALA A 1 83 ? 9.909 -13.602 -28.575 1.00 55.38 83 ALA A C 1
ATOM 662 O O . ALA A 1 83 ? 10.680 -14.267 -29.269 1.00 55.38 83 ALA A O 1
ATOM 663 N N . GLN A 1 84 ? 10.339 -12.859 -27.557 1.00 45.22 84 GLN A N 1
ATOM 664 C CA . GLN A 1 84 ? 11.685 -13.000 -27.006 1.00 45.22 84 GLN A CA 1
ATOM 665 C C . GLN A 1 84 ? 11.600 -13.266 -25.508 1.00 45.22 84 GLN A C 1
ATOM 667 O O . GLN A 1 84 ? 11.508 -12.373 -24.676 1.00 45.22 84 GLN A O 1
ATOM 672 N N . ARG A 1 85 ? 11.563 -14.577 -25.240 1.00 41.09 85 ARG A N 1
ATOM 673 C CA . ARG A 1 85 ? 12.197 -15.290 -24.129 1.00 41.09 85 ARG A CA 1
ATOM 674 C C . ARG A 1 85 ? 12.760 -14.399 -23.019 1.00 41.09 85 ARG A C 1
ATOM 676 O O . ARG A 1 85 ? 13.809 -13.780 -23.173 1.00 41.09 85 ARG A O 1
ATOM 683 N N . SER A 1 86 ? 12.129 -14.524 -21.856 1.00 44.69 86 SER A N 1
ATOM 684 C CA . SER A 1 86 ? 12.815 -14.433 -20.573 1.00 44.69 86 SER A CA 1
ATOM 685 C C . SER A 1 86 ? 14.107 -15.262 -20.609 1.00 44.69 86 SER A C 1
ATOM 687 O O . SER A 1 86 ? 14.108 -16.422 -21.034 1.00 44.69 86 SER A O 1
ATOM 689 N N . GLY A 1 87 ? 15.204 -14.634 -20.191 1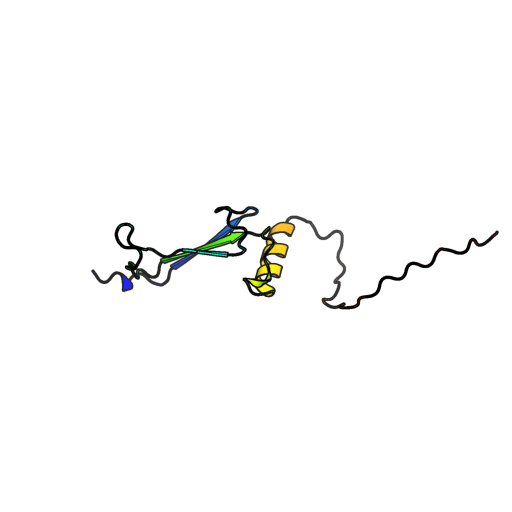.00 42.84 87 GLY A N 1
ATOM 690 C CA . GLY A 1 87 ? 16.510 -15.255 -20.015 1.00 42.84 87 GLY A CA 1
ATOM 691 C C . GLY A 1 87 ? 17.603 -14.575 -20.829 1.00 42.84 87 GLY A C 1
ATOM 692 O O . GLY A 1 87 ? 17.718 -14.822 -22.024 1.00 42.84 87 GLY A O 1
ATOM 693 N N . ASN A 1 88 ? 18.424 -13.758 -20.159 1.00 32.97 88 ASN A N 1
ATOM 694 C CA . ASN A 1 88 ? 19.886 -13.853 -20.230 1.00 32.97 88 ASN A CA 1
ATOM 695 C C . ASN A 1 88 ? 20.553 -12.913 -19.213 1.00 32.97 88 ASN A C 1
ATOM 697 O O . ASN A 1 88 ? 20.892 -11.766 -19.492 1.00 32.97 88 ASN A O 1
ATOM 701 N N . PHE A 1 89 ? 20.807 -13.473 -18.031 1.00 47.22 89 PHE A N 1
ATOM 702 C CA . PHE A 1 89 ? 21.991 -13.157 -17.239 1.00 47.22 89 PHE A CA 1
ATOM 703 C C . PHE A 1 89 ? 23.237 -13.457 -18.092 1.00 47.22 89 PHE A C 1
ATOM 705 O O . PHE A 1 89 ? 23.474 -14.616 -18.421 1.00 47.22 89 PHE A O 1
ATOM 712 N N . SER A 1 90 ? 24.049 -12.455 -18.433 1.00 37.78 90 SER A N 1
ATOM 713 C CA . SER A 1 90 ? 25.494 -12.641 -18.641 1.00 37.78 90 SER A CA 1
ATOM 714 C C . SER A 1 90 ? 26.208 -11.296 -18.721 1.00 37.78 90 SER A C 1
ATOM 716 O O . SER A 1 90 ? 25.894 -10.449 -19.555 1.00 37.78 90 S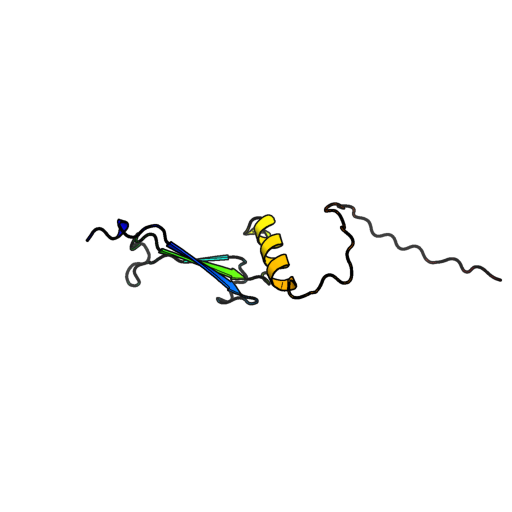ER A O 1
ATOM 718 N N . GLY A 1 91 ? 27.179 -11.110 -17.829 1.00 39.47 91 GLY A N 1
ATOM 719 C CA . GLY A 1 91 ? 28.078 -9.968 -17.835 1.00 39.47 91 GLY A CA 1
ATOM 720 C C . GLY A 1 91 ? 29.203 -10.060 -18.871 1.00 39.47 91 GLY A C 1
ATOM 721 O O . GLY A 1 91 ? 29.304 -10.991 -19.664 1.00 39.47 91 GLY A O 1
ATOM 722 N N . ARG A 1 92 ? 30.110 -9.087 -18.718 1.00 35.12 92 ARG A N 1
ATOM 723 C CA . ARG A 1 92 ? 31.413 -8.880 -19.376 1.00 35.12 92 ARG A CA 1
ATOM 724 C C . ARG A 1 92 ? 31.397 -8.073 -20.674 1.00 35.12 92 ARG A C 1
ATOM 726 O O . ARG A 1 92 ? 31.385 -8.579 -21.789 1.00 35.12 92 ARG A O 1
ATOM 733 N N . TYR A 1 93 ? 31.569 -6.772 -20.451 1.00 35.00 93 TYR A N 1
ATOM 734 C CA . TYR A 1 93 ? 32.367 -5.875 -21.279 1.00 35.00 93 TYR A CA 1
ATOM 735 C C . TYR A 1 93 ? 33.654 -6.551 -21.788 1.00 35.00 93 TYR A C 1
ATOM 737 O O . TYR A 1 93 ? 34.510 -6.914 -20.987 1.00 35.00 93 TYR A O 1
ATOM 745 N N . HIS A 1 94 ? 33.826 -6.613 -23.110 1.00 38.09 94 HIS A N 1
ATOM 746 C CA . HIS A 1 94 ? 35.097 -6.310 -23.773 1.00 38.09 94 HIS A CA 1
ATOM 747 C C . HIS A 1 94 ? 34.838 -5.899 -25.228 1.00 38.09 94 HIS A C 1
ATOM 749 O O . HIS A 1 94 ? 34.317 -6.660 -26.036 1.00 38.09 94 HIS A O 1
ATOM 755 N N . ARG A 1 95 ? 35.199 -4.652 -25.545 1.00 39.31 95 ARG A N 1
ATOM 756 C CA . ARG A 1 95 ? 35.189 -4.074 -26.891 1.00 39.31 95 ARG A CA 1
ATOM 757 C C . ARG A 1 95 ? 36.491 -4.463 -27.597 1.00 39.31 95 ARG A C 1
ATOM 759 O O . ARG A 1 95 ? 37.560 -4.136 -27.088 1.00 39.31 95 ARG A O 1
ATOM 766 N N . SER A 1 96 ? 36.412 -5.078 -28.775 1.00 37.81 96 SER A N 1
ATOM 767 C CA . SER A 1 96 ? 37.521 -5.147 -29.738 1.00 37.81 96 SER A CA 1
ATOM 768 C C . SER A 1 96 ? 37.090 -4.545 -31.084 1.00 37.81 96 SER A C 1
ATOM 770 O O . SER A 1 96 ? 35.966 -4.737 -31.544 1.00 37.81 96 SER A O 1
ATOM 772 N N . SER A 1 97 ? 37.972 -3.716 -31.648 1.00 39.94 97 SER A N 1
ATOM 773 C CA . SER A 1 97 ? 37.775 -2.868 -32.835 1.00 39.94 97 SER A CA 1
ATOM 774 C C . SER A 1 97 ? 37.643 -3.660 -34.149 1.00 39.94 97 SER A C 1
ATOM 776 O O . SER A 1 97 ? 38.178 -4.765 -34.238 1.00 39.94 97 SER A O 1
ATOM 778 N N . PRO A 1 98 ? 37.012 -3.106 -35.208 1.00 40.72 98 PRO A N 1
ATOM 779 C CA . PRO A 1 98 ? 36.841 -3.821 -36.470 1.00 40.72 98 PRO A CA 1
ATOM 780 C C . PRO A 1 98 ? 38.088 -3.737 -37.369 1.00 40.72 98 PRO A C 1
ATOM 782 O O . PRO A 1 98 ? 38.704 -2.681 -37.519 1.00 40.72 98 PRO A O 1
ATOM 785 N N . VAL A 1 99 ? 38.424 -4.858 -38.014 1.00 43.94 99 VAL A N 1
ATOM 786 C CA . VAL A 1 99 ? 39.418 -4.956 -39.098 1.00 43.94 99 VAL A CA 1
ATOM 787 C C . VAL A 1 99 ? 38.765 -4.545 -40.425 1.00 43.94 99 VAL A C 1
ATOM 789 O O . VAL A 1 99 ? 37.727 -5.087 -40.804 1.00 43.94 99 VAL A O 1
ATOM 792 N N . LYS A 1 100 ? 39.386 -3.603 -41.149 1.00 47.69 100 LYS A N 1
ATOM 793 C CA . LYS A 1 100 ? 39.034 -3.224 -42.533 1.00 47.69 100 LYS A CA 1
ATOM 794 C C . LYS A 1 100 ? 39.301 -4.394 -43.491 1.00 47.69 100 LYS A C 1
ATOM 796 O O . LYS A 1 100 ? 40.411 -4.921 -43.496 1.00 47.69 100 LYS A O 1
ATOM 801 N N . LYS A 1 101 ? 38.338 -4.742 -44.354 1.00 40.50 101 LYS A N 1
ATOM 802 C CA . LYS A 1 101 ? 38.585 -5.564 -45.552 1.00 40.50 101 LYS A CA 1
ATOM 803 C C . LYS A 1 101 ? 38.566 -4.685 -46.801 1.00 40.50 101 LYS A C 1
ATOM 805 O O . LYS A 1 101 ? 37.602 -3.961 -47.027 1.00 40.50 101 LYS A O 1
ATOM 810 N N . SER A 1 102 ? 39.654 -4.763 -47.560 1.00 41.59 102 SER A N 1
ATOM 811 C CA . SER A 1 102 ? 39.820 -4.197 -48.896 1.00 41.59 102 SER A CA 1
ATOM 812 C C . SER A 1 102 ? 39.052 -5.021 -49.930 1.00 41.59 102 SER A C 1
ATOM 814 O O . SER A 1 102 ? 39.065 -6.252 -49.864 1.00 41.59 102 SER A O 1
ATOM 816 N N . GLY A 1 103 ? 38.442 -4.326 -50.884 1.00 42.97 103 GLY A N 1
ATOM 817 C CA . GLY A 1 103 ? 37.899 -4.834 -52.138 1.00 42.97 103 GLY A CA 1
ATOM 818 C C . GLY A 1 103 ? 37.812 -3.670 -53.104 1.00 42.97 103 GLY A C 1
ATOM 819 O O . GLY A 1 103 ? 37.256 -2.637 -52.670 1.00 42.97 103 GLY A O 1
#

Foldseek 3Di:
DPLCVQAQDEAEAEDQDDPPPPLDQKDKDFAADPVDRVDGPNNNYIYMYGHLPGDCPVVDDPVSNVVSVCVVCVVDDPPDDDDDDDDDDDDDDDDDDDDDDDD

Radius of gyration: 23.01 Å; chains: 1; bounding box: 62×28×70 Å